Protein 3AWR (pdb70)

Nearest PDB structures (foldseek):
  2v1t-assembly1_A  TM=1.011E+00  e=3.523E-09  Rattus norvegicus
  2v1s-assembly3_C  TM=9.357E-01  e=3.348E-08  Rattus norvegicus
  2v1s-assembly5_E  TM=9.387E-01  e=4.469E-08  Rattus norvegicus
  2v1s-assembly6_F  TM=1.002E+00  e=1.592E-07  Rattus norvegicus
  3ax2-assembly3_E  TM=9.705E-01  e=1.893E-07  Rattus norvegicus

Foldseek 3Di:
DDQPPDPVNVVVLVVLLVVLQVVLVVCVVVVNLLVSLVSVLVNVVSDPDCPVVLVVCCVPPDPVSNVSNVVND/DVPLVVLLVVLQVVLVVCVVVVVLLSSLLSLLVNVVSDPDCPVVLVVCCVPPDVVSNVSSVVND/DVCVVVVVVVVD/DVCVVVVVVVVD

Sequence (161 aa):
GPLGSDLKDAEAVQKFFLEEIQLGEELLAQGDYEKGVDHLTNAIAVCGQPQQLLQVLQQTLPPPVFQMLLTKLAEAVQKFFLEEIQLGEELLAQGDYEKGVDHLTNAIAVCGQPQQLLQVLQQTLPPPVFQMLLTKLGPRLSRLLSSAGGPRLSRLLSSAG

Structure (mmCIF, N/CA/C/O backbone):
data_3AWR
#
_entry.id   3AWR
#
_cell.length_a   33.770
_cell.length_b   27.723
_cell.length_c   70.812
_cell.angle_alpha   90.00
_cell.angle_beta   102.71
_cell.angle_gamma   90.00
#
_symmetry.space_group_name_H-M   'P 1 21 1'
#
loop_
_entity.id
_entity.type
_entity.pdbx_description
1 polymer 'Mitochondrial import receptor subunit TOM20 homolog'
2 polymer 'Aldehyde dehydrogenase, mitochondrial'
3 water water
#
loop_
_atom_site.group_PDB
_atom_site.id
_atom_site.type_symbol
_atom_site.label_atom_id
_atom_site.label_alt_id
_atom_site.label_comp_id
_atom_site.label_asym_id
_atom_site.label_entity_id
_atom_site.label_seq_id
_atom_site.pdbx_PDB_ins_code
_atom_site.Cartn_x
_atom_site.Cartn_y
_atom_site.Cartn_z
_atom_site.occupancy
_atom_site.B_iso_or_equiv
_atom_site.auth_seq_id
_atom_site.auth_comp_id
_atom_site.auth_asym_id
_atom_site.auth_atom_id
_atom_site.pdbx_PDB_model_num
ATOM 1 N N . GLY A 1 1 ? -13.704 13.443 2.775 1.00 33.06 54 GLY A N 1
ATOM 2 C CA . GLY A 1 1 ? -14.179 14.408 3.809 1.00 32.91 54 GLY A CA 1
ATOM 3 C C . GLY A 1 1 ? -13.385 14.312 5.105 1.00 32.72 54 GLY A C 1
ATOM 4 O O . GLY A 1 1 ? -12.399 13.556 5.172 1.00 33.07 54 GLY A O 1
ATOM 5 N N . PRO A 1 2 ? -13.806 15.077 6.147 1.00 32.02 55 PRO A N 1
ATOM 6 C CA . PRO A 1 2 ? -13.137 15.086 7.457 1.00 31.12 55 PRO A CA 1
ATOM 7 C C . PRO A 1 2 ? -13.159 13.715 8.123 1.00 30.09 55 PRO A C 1
ATOM 8 O O . PRO A 1 2 ? -14.014 12.879 7.789 1.00 29.52 55 PRO A O 1
ATOM 12 N N . LEU A 1 3 ? -12.220 13.485 9.043 1.00 28.73 56 LEU A N 1
ATOM 13 C CA . LEU A 1 3 ? -12.107 12.184 9.709 1.00 27.90 56 LEU A CA 1
ATOM 14 C C . LEU A 1 3 ? -13.377 11.872 10.487 1.00 27.21 56 LEU A C 1
ATOM 15 O O . LEU A 1 3 ? -13.885 12.731 11.213 1.00 27.13 56 LEU A O 1
ATOM 20 N N . GLY A 1 4 ? -13.873 10.645 10.334 1.00 26.44 57 GLY A N 1
ATOM 21 C CA . GLY A 1 4 ? -15.099 10.201 11.004 1.00 25.78 57 GLY A CA 1
ATOM 22 C C . GLY A 1 4 ? -16.337 10.138 10.101 1.00 25.50 57 GLY A C 1
ATOM 23 O O . GLY A 1 4 ? -17.323 9.518 10.462 1.00 25.12 57 GLY A O 1
ATOM 24 N N . SER A 1 5 ? -16.272 10.744 8.914 1.00 25.36 58 SER A N 1
ATOM 25 C CA . SER A 1 5 ? -17.434 10.834 8.014 1.00 25.42 58 SER A CA 1
ATOM 26 C C . SER A 1 5 ? -17.544 9.626 7.064 1.00 26.00 58 SER A C 1
ATOM 27 O O . SER A 1 5 ? -18.528 9.492 6.330 1.00 25.73 58 SER A O 1
ATOM 30 N N . ASP A 1 6 ? -16.518 8.772 7.080 1.00 26.12 59 ASP A N 1
ATOM 31 C CA . ASP A 1 6 ? -16.441 7.582 6.236 1.00 26.76 59 ASP A CA 1
ATOM 32 C C . ASP A 1 6 ? -16.618 6.311 7.064 1.00 26.88 59 ASP A C 1
ATOM 33 O O . ASP A 1 6 ? -16.083 6.182 8.167 1.00 26.82 59 ASP A O 1
ATOM 38 N N . LEU A 1 7 ? -17.336 5.352 6.488 1.00 27.38 60 LEU A N 1
ATOM 39 C CA . LEU A 1 7 ? -17.585 4.056 7.114 1.00 27.36 60 LEU A CA 1
ATOM 40 C C . LEU A 1 7 ? -16.268 3.388 7.551 1.00 26.85 60 LEU A C 1
ATOM 41 O O . LEU A 1 7 ? -16.178 2.815 8.636 1.00 26.87 60 LEU A O 1
ATOM 46 N N . LYS A 1 8 ? -15.254 3.497 6.696 1.00 26.67 61 LYS A N 1
ATOM 47 C CA . LYS A 1 8 ? -13.937 2.886 6.900 1.00 26.71 61 LYS A CA 1
ATOM 48 C C . LYS A 1 8 ? -13.152 3.478 8.073 1.00 25.65 61 LYS A C 1
ATOM 49 O O . LYS A 1 8 ? -12.190 2.875 8.549 1.00 25.54 61 LYS A O 1
ATOM 55 N N . ASP A 1 9 ? -13.532 4.678 8.499 1.00 24.71 62 ASP A N 1
ATOM 56 C CA . ASP A 1 9 ? -12.835 5.360 9.585 1.00 23.97 62 ASP A CA 1
ATOM 57 C C . ASP A 1 9 ? -13.006 4.606 10.902 1.00 23.08 62 ASP A C 1
ATOM 58 O O . ASP A 1 9 ? -12.036 4.375 11.617 1.00 22.63 62 ASP A O 1
ATOM 63 N N . ALA A 1 10 ? -14.230 4.189 11.203 1.00 22.66 63 ALA A N 1
ATOM 64 C CA . ALA A 1 10 ? -14.483 3.423 12.431 1.00 22.56 63 ALA A CA 1
ATOM 65 C C . ALA A 1 10 ? -13.755 2.067 12.450 1.00 22.39 63 ALA A C 1
ATOM 66 O O . ALA A 1 10 ? -13.275 1.633 13.484 1.00 22.04 63 ALA A O 1
ATOM 68 N N . GLU A 1 11 ? -13.659 1.405 11.309 1.00 22.27 64 GLU A N 1
ATOM 69 C CA . GLU A 1 11 ? -12.895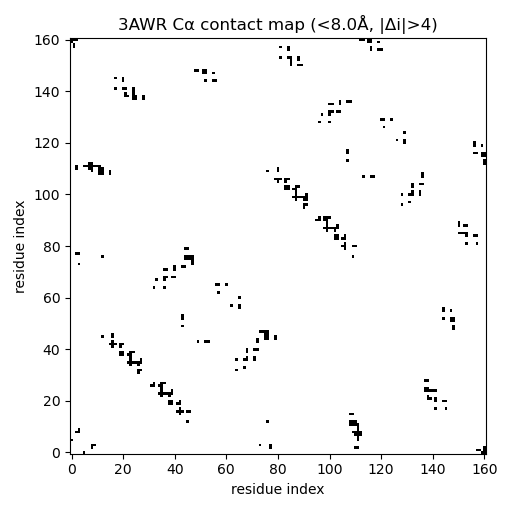 0.159 11.247 1.00 22.66 64 GLU A CA 1
ATOM 70 C C . GLU A 1 11 ? -11.387 0.374 11.515 1.00 21.06 64 GLU A C 1
ATOM 71 O O . GLU A 1 11 ? -10.743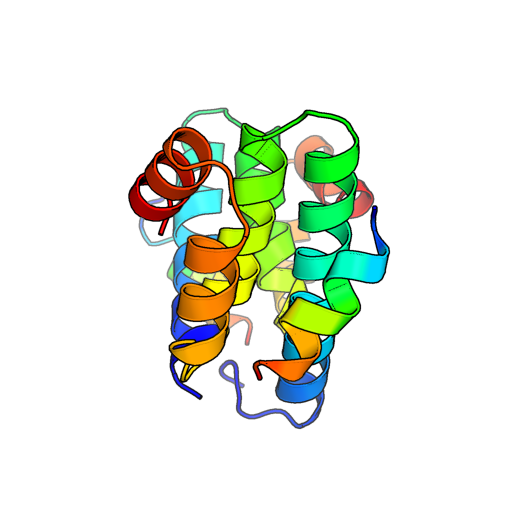 -0.435 12.200 1.00 20.89 64 GLU A O 1
ATOM 77 N N . ALA A 1 12 ? -10.833 1.458 10.971 1.00 19.51 65 ALA A N 1
ATOM 78 C CA . ALA A 1 12 ? -9.382 1.750 11.089 1.00 18.47 65 ALA A CA 1
ATOM 79 C C . ALA A 1 12 ? -8.983 2.001 12.541 1.00 17.13 65 ALA A C 1
ATOM 80 O O . ALA A 1 12 ? -7.948 1.538 13.002 1.00 15.72 65 ALA A O 1
ATOM 82 N N . VAL A 1 13 ? -9.823 2.740 13.254 1.00 16.68 66 VAL A N 1
ATOM 83 C CA . VAL A 1 13 ? -9.556 3.042 14.656 1.00 16.34 66 VAL A CA 1
ATOM 84 C C . VAL A 1 13 ? -9.737 1.828 15.579 1.00 16.50 66 VAL A C 1
ATOM 85 O O . VAL A 1 13 ? -8.970 1.662 16.510 1.00 14.39 66 VAL A O 1
ATOM 89 N N . GLN A 1 14 ? -10.722 0.965 15.300 1.00 17.11 67 GLN A N 1
ATOM 90 C CA . GLN A 1 14 ? -10.845 -0.287 16.070 1.00 18.00 67 GLN A CA 1
ATOM 91 C C . GLN A 1 14 ? -9.620 -1.182 15.845 1.00 16.69 67 GLN A C 1
ATOM 92 O O . GLN A 1 14 ? -9.104 -1.756 16.769 1.00 16.52 67 GLN A O 1
ATOM 98 N N . LYS A 1 15 ? -9.159 -1.286 14.602 1.00 16.35 68 LYS A N 1
ATOM 99 C CA . LYS A 1 15 ? -7.936 -2.036 14.298 1.00 15.99 68 LYS A CA 1
ATOM 100 C C . LYS A 1 15 ? -6.713 -1.389 14.925 1.00 14.83 68 LYS A C 1
ATOM 101 O O . LYS A 1 15 ? -5.822 -2.075 15.385 1.00 15.30 68 LYS A O 1
ATOM 107 N N . PHE A 1 16 ? -6.655 -0.063 14.903 1.00 14.67 69 PHE A N 1
ATOM 108 C CA . PHE A 1 16 ? -5.535 0.669 15.498 1.00 14.63 69 PHE A CA 1
ATOM 109 C C . PHE A 1 16 ? -5.456 0.406 16.997 1.00 14.86 69 PHE A C 1
ATOM 110 O O . PHE A 1 16 ? -4.376 0.149 17.544 1.00 14.60 69 PHE A O 1
ATOM 118 N N . PHE A 1 17 ? -6.609 0.481 17.653 1.00 14.69 70 PHE A N 1
ATOM 119 C CA . PHE A 1 17 ? -6.705 0.242 19.094 1.00 14.91 70 PHE A CA 1
ATOM 120 C C . PHE A 1 17 ? -6.237 -1.183 19.458 1.00 14.94 70 PHE A C 1
ATOM 121 O O . PHE A 1 17 ? -5.452 -1.368 20.385 1.00 14.40 70 PHE A O 1
ATOM 129 N N . LEU A 1 18 ? -6.714 -2.187 18.724 1.00 15.51 71 LEU A N 1
ATOM 130 C CA . LEU A 1 18 ? -6.310 -3.578 18.998 1.00 16.09 71 LEU A CA 1
ATOM 131 C C . LEU A 1 18 ? -4.798 -3.748 18.830 1.00 15.22 71 LEU A C 1
ATOM 132 O O . LEU A 1 18 ? -4.114 -4.267 19.721 1.00 14.61 71 LEU A O 1
ATOM 137 N N . GLU A 1 19 ? -4.274 -3.243 17.716 1.00 15.76 72 GLU A N 1
ATOM 138 C CA . GLU A 1 19 ? -2.837 -3.275 17.414 1.00 16.20 72 GLU A CA 1
ATOM 139 C C . GLU A 1 19 ? -2.005 -2.647 18.524 1.00 15.77 72 GLU A C 1
ATOM 140 O O . GLU A 1 19 ? -0.985 -3.199 18.929 1.00 16.43 72 GLU A O 1
ATOM 146 N N . GLU A 1 20 ? -2.440 -1.483 18.996 1.00 15.65 73 GLU A N 1
ATOM 147 C CA . GLU A 1 20 ? -1.702 -0.716 19.990 1.00 16.09 73 GLU A CA 1
ATOM 148 C C . GLU A 1 20 ? -1.697 -1.424 21.346 1.00 16.56 73 GLU A C 1
ATOM 149 O O . GLU A 1 20 ? -0.664 -1.474 22.032 1.00 15.46 73 GLU A O 1
ATOM 155 N N . ILE A 1 21 ? -2.833 -2.009 21.705 1.00 17.10 74 ILE A N 1
ATOM 156 C CA . ILE A 1 21 ? -2.910 -2.810 22.934 1.00 18.97 74 ILE A CA 1
ATOM 157 C C . ILE A 1 21 ? -2.047 -4.067 22.884 1.00 19.19 74 ILE A C 1
ATOM 158 O O . ILE A 1 21 ? -1.309 -4.340 23.843 1.00 19.28 74 ILE A O 1
ATOM 163 N N . GLN A 1 22 ? -2.125 -4.806 21.764 1.00 19.73 75 GLN A N 1
ATOM 164 C CA . GLN A 1 22 ? -1.318 -6.023 21.537 1.00 19.96 75 GLN A CA 1
ATOM 165 C C . GLN A 1 22 ? 0.177 -5.694 21.539 1.00 20.02 75 GLN A C 1
ATOM 166 O O . GLN A 1 22 ? 0.990 -6.413 22.135 1.00 19.34 75 GLN A O 1
ATOM 172 N N . LEU A 1 23 ? 0.535 -4.586 20.889 1.00 20.26 76 LEU A N 1
ATOM 173 C CA . LEU A 1 23 ? 1.938 -4.171 20.786 1.00 20.84 76 LEU A CA 1
ATOM 174 C C . LEU A 1 23 ? 2.458 -3.718 22.141 1.00 21.02 76 LEU A C 1
ATOM 175 O O . LEU A 1 23 ? 3.564 -4.058 22.542 1.00 20.89 76 LEU A O 1
ATOM 180 N N . GLY A 1 24 ? 1.653 -2.924 22.833 1.00 21.50 77 GLY A N 1
ATOM 181 C CA . GLY A 1 24 ? 2.012 -2.430 24.133 1.00 22.05 77 GLY A CA 1
ATOM 182 C C . GLY A 1 24 ? 2.255 -3.566 25.110 1.00 22.99 77 GLY A C 1
ATOM 183 O O . GLY A 1 24 ? 3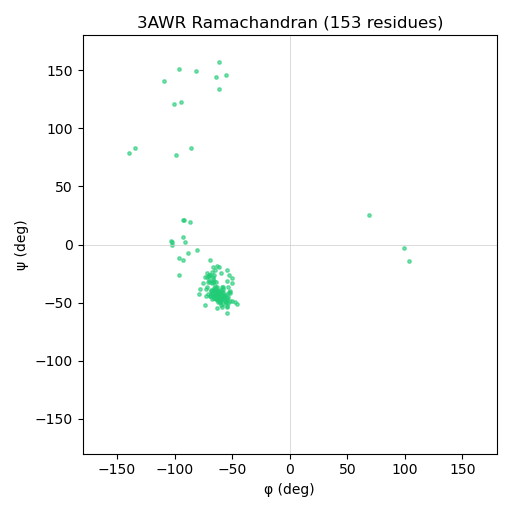.276 -3.567 25.813 1.00 22.79 77 GLY A O 1
ATOM 184 N N . GLU A 1 25 ? 1.328 -4.526 25.150 1.00 23.26 78 GLU A N 1
ATOM 185 C CA . GLU A 1 25 ? 1.411 -5.654 26.100 1.00 24.92 78 GLU A CA 1
ATOM 186 C C . GLU A 1 25 ? 2.523 -6.650 25.764 1.00 25.53 78 GLU A C 1
ATOM 187 O O . GLU A 1 25 ? 3.081 -7.262 26.673 1.00 25.32 78 GLU A O 1
ATOM 193 N N . GLU A 1 26 ? 2.814 -6.822 24.469 1.00 26.21 79 GLU A N 1
ATOM 194 C CA . GLU A 1 26 ? 3.991 -7.578 24.024 1.00 27.89 79 GLU A CA 1
ATOM 195 C C . GLU A 1 26 ? 5.294 -6.913 24.498 1.00 27.82 79 GLU A C 1
ATOM 196 O O . GLU A 1 26 ? 6.152 -7.579 25.081 1.00 27.63 79 GLU A O 1
ATOM 202 N N . LEU A 1 27 ? 5.416 -5.605 24.267 1.00 28.51 80 LEU A N 1
ATOM 203 C CA . LEU A 1 27 ? 6.573 -4.829 24.721 1.00 29.00 80 LEU A CA 1
ATOM 204 C C . LEU A 1 27 ? 6.745 -4.875 26.238 1.00 30.03 80 LEU A C 1
ATOM 205 O O . LEU A 1 27 ? 7.870 -5.053 26.732 1.00 30.05 80 LEU A O 1
ATOM 210 N N . LEU A 1 28 ? 5.642 -4.702 26.969 1.00 30.51 81 LEU A N 1
ATOM 211 C CA . LEU A 1 28 ? 5.658 -4.862 28.422 1.00 31.69 81 LEU A CA 1
ATOM 212 C C . LEU A 1 28 ? 6.131 -6.255 28.812 1.00 32.29 81 LEU A C 1
ATOM 213 O O . LEU A 1 28 ? 6.878 -6.396 29.767 1.00 32.40 81 LEU A O 1
ATOM 218 N N . ALA A 1 29 ? 5.682 -7.268 28.073 1.00 33.38 82 ALA A N 1
ATOM 219 C CA . ALA A 1 29 ? 6.066 -8.657 28.325 1.00 34.90 82 ALA A CA 1
ATOM 220 C C . ALA A 1 29 ? 7.542 -8.935 27.994 1.00 35.73 82 ALA A C 1
ATOM 221 O O . ALA A 1 29 ? 8.074 -9.983 28.363 1.00 36.51 82 ALA A O 1
ATOM 223 N N . GLN A 1 30 ? 8.192 -8.006 27.293 1.00 36.54 83 GLN A N 1
ATOM 224 C CA . GLN A 1 30 ? 9.639 -8.088 27.039 1.00 37.46 83 GLN A CA 1
ATOM 225 C C . GLN A 1 30 ? 10.467 -7.278 28.037 1.00 37.34 83 GLN A C 1
ATOM 226 O O . GLN A 1 30 ? 11.683 -7.426 28.090 1.00 37.72 83 GLN A O 1
ATOM 232 N N . GLY A 1 31 ? 9.811 -6.429 28.825 1.00 37.36 84 GLY A N 1
ATOM 233 C CA . GLY A 1 31 ? 10.512 -5.533 29.747 1.00 36.97 84 GLY A CA 1
ATOM 234 C C . GLY A 1 31 ? 10.688 -4.100 29.258 1.00 36.93 84 GLY A C 1
ATOM 235 O O . GLY A 1 31 ? 11.218 -3.255 29.992 1.00 37.04 84 GLY A O 1
ATOM 236 N N . ASP A 1 32 ? 10.252 -3.810 28.030 1.00 36.25 85 ASP A N 1
ATOM 237 C CA . ASP A 1 32 ? 10.338 -2.444 27.505 1.00 35.79 85 ASP A CA 1
ATOM 238 C C . ASP A 1 32 ? 9.108 -1.644 27.952 1.00 35.78 85 ASP A C 1
ATOM 239 O O . ASP A 1 32 ? 8.128 -1.512 27.210 1.00 35.23 85 ASP A O 1
ATOM 244 N N . TYR A 1 33 ? 9.174 -1.126 29.178 1.00 35.72 86 TYR A N 1
ATOM 245 C CA . TYR A 1 33 ? 8.061 -0.416 29.802 1.00 35.96 86 TYR A CA 1
ATOM 246 C C . TYR A 1 33 ? 7.716 0.874 29.068 1.00 35.34 86 TYR A C 1
ATOM 247 O O . TYR A 1 33 ? 6.551 1.162 28.822 1.00 34.75 86 TYR A O 1
ATOM 256 N N . GLU A 1 34 ? 8.744 1.629 28.707 1.00 34.80 87 GLU A N 1
ATOM 257 C CA . GLU A 1 34 ? 8.568 2.948 28.112 1.00 34.59 87 GLU A CA 1
ATOM 258 C C . GLU A 1 34 ? 7.842 2.939 26.757 1.00 33.21 87 GLU A C 1
ATOM 259 O O . GLU A 1 34 ? 6.910 3.732 26.531 1.00 33.21 87 GLU A O 1
ATOM 265 N N . LYS A 1 35 ? 8.285 2.056 25.867 1.00 31.56 88 LYS A N 1
ATOM 266 C CA . LYS A 1 35 ? 7.685 1.911 24.543 1.00 30.02 88 LYS A CA 1
ATOM 267 C C . LYS A 1 35 ? 6.316 1.238 24.632 1.00 28.55 88 LYS A C 1
ATOM 268 O O . LYS A 1 35 ? 5.390 1.592 23.890 1.00 28.11 88 LYS A O 1
ATOM 274 N N . GLY A 1 36 ? 6.205 0.251 25.524 1.00 26.33 89 GLY A N 1
ATOM 275 C CA . GLY A 1 36 ? 4.934 -0.404 25.821 1.00 24.55 89 GLY A CA 1
ATOM 276 C C . GLY A 1 36 ? 3.871 0.589 26.249 1.00 23.30 89 GLY A C 1
ATOM 277 O O . GLY A 1 36 ? 2.759 0.591 25.719 1.00 22.75 89 GLY A O 1
ATOM 278 N N . VAL A 1 37 ? 4.227 1.456 27.192 1.00 22.32 90 VAL A N 1
ATOM 279 C CA . VAL A 1 37 ? 3.304 2.501 27.663 1.00 21.98 90 VAL A CA 1
ATOM 280 C C . VAL A 1 37 ? 2.967 3.554 26.579 1.00 21.27 90 VAL A C 1
ATOM 281 O O . VAL A 1 37 ? 1.814 3.981 26.461 1.00 20.66 90 VAL A O 1
ATOM 285 N N . ASP A 1 38 ? 3.954 3.938 25.773 1.00 20.72 91 ASP A N 1
ATOM 286 C CA . ASP A 1 38 ? 3.690 4.719 24.569 1.00 20.78 91 ASP A CA 1
ATOM 287 C C . ASP A 1 38 ? 2.511 4.144 23.780 1.00 19.48 91 ASP A C 1
ATOM 288 O O . ASP A 1 38 ? 1.592 4.883 23.439 1.00 18.91 91 ASP A O 1
ATOM 293 N N . HIS A 1 39 ? 2.538 2.837 23.504 1.00 17.82 92 HIS A N 1
ATOM 294 C CA . HIS A 1 39 ? 1.474 2.199 22.726 1.00 17.02 92 HIS A CA 1
ATOM 295 C C . HIS A 1 39 ? 0.135 2.106 23.456 1.00 16.19 92 HIS A C 1
ATOM 296 O O . HIS A 1 39 ? -0.912 2.381 22.875 1.00 15.95 92 HIS A O 1
ATOM 303 N N . LEU A 1 40 ? 0.177 1.707 24.723 1.00 15.27 93 LEU A N 1
ATOM 304 C CA . LEU A 1 40 ? -0.991 1.754 25.599 1.00 14.81 93 LEU A CA 1
ATOM 305 C C . LEU A 1 40 ? -1.614 3.166 25.662 1.00 13.78 93 LEU A C 1
ATOM 306 O O . LEU A 1 40 ? -2.840 3.326 25.590 1.00 13.65 93 LEU A O 1
ATOM 311 N N . THR A 1 41 ? -0.798 4.201 25.760 1.00 12.75 94 THR A N 1
ATOM 312 C CA . THR A 1 41 ? -1.399 5.539 25.791 1.00 13.73 94 THR A CA 1
ATOM 313 C C . THR A 1 41 ? -2.002 5.984 24.457 1.00 13.92 94 THR A C 1
ATOM 314 O O . THR A 1 41 ? -2.977 6.749 24.467 1.00 13.97 94 THR A O 1
ATOM 318 N N . ASN A 1 42 ? -1.497 5.439 23.337 1.00 14.16 95 ASN A N 1
ATOM 319 C CA . ASN A 1 42 ? -2.141 5.651 22.014 1.00 13.65 95 ASN A CA 1
ATOM 320 C C . ASN A 1 42 ? -3.518 5.012 21.959 1.00 13.24 95 ASN A C 1
ATOM 321 O O . ASN A 1 42 ? -4.464 5.619 21.432 1.00 13.50 95 ASN A O 1
ATOM 326 N N . ALA A 1 43 ? -3.612 3.777 22.470 1.00 12.76 96 ALA A N 1
ATOM 327 C CA . ALA A 1 43 ? -4.875 3.039 22.571 1.00 12.54 96 ALA A CA 1
ATOM 328 C C . ALA A 1 43 ? -5.906 3.809 23.409 1.00 13.05 96 ALA A C 1
ATOM 329 O O . ALA A 1 43 ? -7.036 4.053 22.972 1.00 12.85 96 ALA A O 1
ATOM 331 N N . ILE A 1 44 ? -5.521 4.181 24.625 1.00 12.47 97 ILE A N 1
ATOM 332 C CA . ILE A 1 44 ? -6.387 5.024 25.471 1.00 12.97 97 ILE A CA 1
ATOM 333 C C . ILE A 1 44 ? -6.856 6.290 24.731 1.00 13.04 97 ILE A C 1
ATOM 334 O O . ILE A 1 44 ? -8.039 6.659 24.794 1.00 12.58 97 ILE A O 1
ATOM 339 N N . ALA A 1 45 ? -5.935 6.909 23.994 1.00 12.59 98 ALA A N 1
ATOM 340 C CA . ALA A 1 45 ? -6.172 8.207 23.364 1.00 13.72 98 ALA A CA 1
ATOM 341 C C . ALA A 1 45 ? -7.259 8.194 22.291 1.00 14.76 98 ALA A C 1
ATOM 342 O O . ALA A 1 45 ? -7.821 9.248 21.992 1.00 14.55 98 ALA A O 1
ATOM 344 N N . VAL A 1 46 ? -7.557 7.025 21.721 1.00 15.74 99 VAL A N 1
ATOM 345 C CA . VAL A 1 46 ? -8.581 6.941 20.673 1.00 17.68 99 VAL A CA 1
ATOM 346 C C . VAL A 1 46 ? -9.880 6.396 21.236 1.00 19.73 99 VAL A C 1
ATOM 347 O O . VAL A 1 46 ? -10.863 6.254 20.512 1.00 20.42 99 VAL A O 1
ATOM 351 N N . CYS A 1 47 ? -9.869 6.097 22.530 1.00 21.98 100 CYS A N 1
ATOM 352 C CA . CYS A 1 47 ? -10.993 5.456 23.201 1.00 24.89 100 CYS A CA 1
ATOM 353 C C . CYS A 1 47 ? -11.815 6.585 23.796 1.00 24.69 100 CYS A C 1
ATOM 354 O O . CYS A 1 47 ? -11.294 7.418 24.538 1.00 25.36 100 CYS A O 1
ATOM 357 N N . GLY A 1 48 ? -13.086 6.652 23.420 1.00 25.25 101 GLY A N 1
ATOM 358 C CA . GLY A 1 48 ? -13.968 7.729 23.888 1.00 25.65 101 GLY A CA 1
ATOM 359 C C . GLY A 1 48 ? -14.348 7.656 25.361 1.00 26.10 101 GLY A C 1
ATOM 360 O O . GLY A 1 48 ? -14.577 8.693 25.998 1.00 26.55 101 GLY A O 1
ATOM 361 N N . GLN A 1 49 ? -14.424 6.438 25.904 1.00 25.87 102 GLN A N 1
ATOM 362 C CA . GLN A 1 49 ? -14.718 6.226 27.331 1.00 25.51 102 GLN A CA 1
ATOM 363 C C . GLN A 1 49 ? -13.751 5.171 27.909 1.00 24.27 102 GLN A C 1
ATOM 364 O O . GLN A 1 49 ? -14.086 3.973 27.980 1.00 24.84 102 GLN A O 1
ATOM 370 N N . PRO A 1 50 ? -12.537 5.608 28.298 1.00 22.52 103 PRO A N 1
ATOM 371 C CA . PRO A 1 50 ? -11.476 4.695 28.713 1.00 22.06 103 PRO A CA 1
ATOM 372 C C . PRO A 1 50 ? -11.436 4.439 30.216 1.00 21.08 103 PRO A C 1
ATOM 373 O O . PRO A 1 50 ? -10.395 4.054 30.729 1.00 21.01 103 PRO A O 1
ATOM 377 N N . GLN A 1 51 ? -12.545 4.675 30.907 1.00 20.67 104 GLN A N 1
ATOM 378 C CA . GLN A 1 51 ? -12.634 4.497 32.372 1.00 20.73 104 GLN A CA 1
ATOM 379 C C . GLN A 1 51 ? -12.216 3.096 32.836 1.00 19.95 104 GLN A C 1
ATOM 380 O O . GLN A 1 51 ? -11.304 2.948 33.640 1.00 18.56 104 GLN A O 1
ATOM 386 N N . GLN A 1 52 ? -12.900 2.074 32.337 1.00 19.64 105 GLN A N 1
ATOM 387 C CA . GLN A 1 52 ? -12.554 0.683 32.683 1.00 19.58 105 GLN A CA 1
ATOM 388 C C . GLN A 1 52 ? -11.169 0.266 32.188 1.00 18.89 105 GLN A C 1
ATOM 389 O O . GLN A 1 52 ? -10.421 -0.395 32.914 1.00 18.71 105 GLN A O 1
ATOM 395 N N . LEU A 1 53 ? -10.814 0.663 30.970 1.00 17.56 106 LEU A N 1
ATOM 396 C CA . LEU A 1 53 ? -9.451 0.429 30.503 1.00 16.92 106 LEU A CA 1
ATOM 397 C C . LEU A 1 53 ? -8.384 0.978 31.465 1.00 16.21 106 LEU A C 1
ATOM 398 O O . LEU A 1 53 ? -7.434 0.281 31.802 1.00 14.28 106 LEU A O 1
ATOM 403 N N . LEU A 1 54 ? -8.521 2.243 31.864 1.00 15.95 107 LEU A N 1
ATOM 404 C CA . LEU A 1 54 ? -7.574 2.844 32.814 1.00 16.35 107 LEU A CA 1
ATOM 405 C C . LEU A 1 54 ? -7.581 2.101 34.138 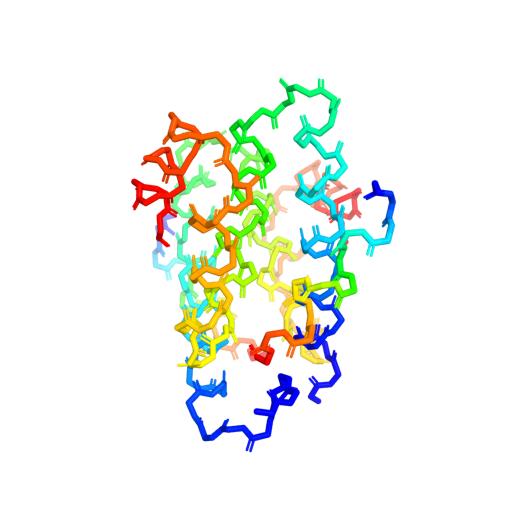1.00 16.92 107 LEU A C 1
ATOM 406 O O . LEU A 1 54 ? -6.522 1.859 34.714 1.00 16.02 107 LEU A O 1
ATOM 411 N N . GLN A 1 55 ? -8.779 1.736 34.598 1.00 17.92 108 GLN A N 1
ATOM 412 C CA . GLN A 1 55 ? -8.938 1.015 35.876 1.00 19.52 108 GLN A CA 1
ATOM 413 C C . GLN A 1 55 ? -8.219 -0.322 35.861 1.00 19.62 108 GLN A C 1
ATOM 414 O O . GLN A 1 55 ? -7.517 -0.647 36.812 1.00 19.09 108 GLN A O 1
ATOM 420 N N . VAL A 1 56 ? -8.376 -1.082 34.769 1.00 20.38 109 VAL A N 1
ATOM 421 C CA . VAL A 1 56 ? -7.705 -2.389 34.641 1.00 21.13 109 VAL A CA 1
ATOM 422 C C . VAL A 1 56 ? -6.191 -2.220 34.634 1.00 21.34 109 VAL A C 1
ATOM 423 O O . VAL A 1 56 ? -5.469 -2.972 35.290 1.00 21.00 109 VAL A O 1
ATOM 427 N N . LEU A 1 57 ? -5.733 -1.219 33.887 1.00 21.77 110 LEU A N 1
ATOM 428 C CA . LEU A 1 57 ? -4.323 -0.881 33.764 1.00 22.43 110 LEU A CA 1
ATOM 429 C C . LEU A 1 57 ? -3.713 -0.552 35.115 1.00 22.87 110 LEU A C 1
ATOM 430 O O . LEU A 1 57 ? -2.636 -1.028 35.450 1.00 23.20 110 LEU A O 1
ATOM 435 N N . GLN A 1 58 ? -4.406 0.262 35.895 1.00 24.33 111 GLN A N 1
ATOM 436 C CA . GLN A 1 58 ? -3.877 0.717 37.188 1.00 26.39 111 GLN A CA 1
ATOM 437 C C . GLN A 1 58 ? -3.919 -0.409 38.212 1.00 27.19 111 GLN A C 1
ATOM 438 O O . GLN A 1 58 ? -3.108 -0.461 39.143 1.00 26.75 111 GLN A O 1
ATOM 444 N N . GLN A 1 59 ? -4.884 -1.302 38.003 1.00 28.24 112 GLN A N 1
ATOM 445 C CA . GLN A 1 59 ? -5.016 -2.547 38.724 1.00 29.68 112 GLN A CA 1
ATOM 446 C C . GLN A 1 59 ? -3.817 -3.441 38.424 1.00 29.68 112 GLN A C 1
ATOM 447 O O . GLN A 1 59 ? -3.199 -3.973 39.351 1.00 30.53 112 GLN A O 1
ATOM 453 N N . THR A 1 60 ? -3.467 -3.571 37.141 1.00 29.54 113 THR A N 1
ATOM 454 C CA . THR A 1 60 ? -2.506 -4.585 36.691 1.00 29.29 113 THR A CA 1
ATOM 455 C C . THR A 1 60 ? -1.037 -4.164 36.512 1.00 29.16 113 THR A C 1
ATOM 456 O O . THR A 1 60 ? -0.148 -5.020 36.587 1.00 30.04 113 THR A O 1
ATOM 460 N N . LEU A 1 61 ? -0.771 -2.888 36.248 1.00 27.76 114 LEU A N 1
ATOM 461 C CA . LEU A 1 61 ? 0.604 -2.453 35.979 1.00 26.87 114 LEU A CA 1
ATOM 462 C C . LEU A 1 61 ? 1.394 -2.243 37.269 1.00 26.71 114 LEU A C 1
ATOM 463 O O . LEU A 1 61 ? 0.818 -1.857 38.277 1.00 26.96 114 LEU A O 1
ATOM 468 N N . PRO A 1 62 ? 2.720 -2.469 37.234 1.00 26.67 115 PRO A N 1
ATOM 469 C CA . PRO A 1 62 ? 3.533 -2.052 38.374 1.00 26.69 115 PRO A CA 1
ATOM 470 C C . PRO A 1 62 ? 3.320 -0.550 38.639 1.00 26.80 115 PRO A C 1
ATOM 471 O O . PRO A 1 62 ? 3.103 0.218 37.694 1.00 26.72 115 PRO A O 1
ATOM 475 N N . PRO A 1 63 ? 3.351 -0.123 39.911 1.00 26.41 116 PRO A N 1
ATOM 476 C CA . PRO A 1 63 ? 2.962 1.278 40.088 1.00 26.19 116 PRO A CA 1
ATOM 477 C C . PRO A 1 63 ? 3.915 2.337 39.485 1.00 25.63 116 PRO A C 1
ATOM 478 O O . PRO A 1 63 ? 3.439 3.409 39.127 1.00 26.18 116 PRO A O 1
ATOM 482 N N . PRO A 1 64 ? 5.233 2.051 39.352 1.00 24.99 117 PRO A N 1
ATOM 483 C CA . PRO A 1 64 ? 6.056 3.065 38.687 1.00 23.90 117 PRO A CA 1
ATOM 484 C C . PRO A 1 64 ? 5.763 3.133 37.193 1.00 22.80 117 PRO A C 1
ATOM 485 O O . PRO A 1 64 ? 6.000 4.160 36.555 1.00 21.79 117 PRO A O 1
ATOM 489 N N . VAL A 1 65 ? 5.258 2.032 36.652 1.00 21.65 118 VAL A N 1
ATOM 490 C CA . VAL A 1 65 ? 4.910 1.976 35.246 1.00 21.03 118 VAL A CA 1
ATOM 491 C C . VAL A 1 65 ? 3.575 2.678 35.052 1.00 20.93 118 VAL A C 1
ATOM 492 O O . VAL A 1 65 ? 3.395 3.438 34.102 1.00 21.24 118 VAL A O 1
ATOM 496 N N . PHE A 1 66 ? 2.631 2.444 35.951 1.00 20.79 119 PHE A N 1
ATOM 497 C CA . PHE A 1 66 ? 1.417 3.204 35.855 1.00 20.30 119 PHE A CA 1
ATOM 498 C C . PHE A 1 66 ? 1.695 4.704 35.943 1.00 20.60 119 PHE A C 1
ATOM 499 O O . PHE A 1 66 ? 1.072 5.489 35.219 1.00 18.92 119 PHE A O 1
ATOM 507 N N . GLN A 1 67 ? 2.670 5.093 36.782 1.00 21.33 120 GLN A N 1
ATOM 508 C CA . GLN A 1 67 ? 3.081 6.508 36.891 1.00 22.00 120 GLN A CA 1
ATOM 509 C C . GLN A 1 67 ? 3.588 7.051 35.573 1.00 22.36 120 GLN A C 1
ATOM 510 O O . GLN A 1 67 ? 3.160 8.129 35.128 1.00 22.74 120 GLN A O 1
ATOM 516 N N . MET A 1 68 ? 4.500 6.305 34.962 1.00 22.74 121 MET A N 1
ATOM 517 C CA . MET A 1 68 ? 4.933 6.561 33.588 1.00 23.52 121 MET A CA 1
ATOM 518 C C . MET A 1 68 ? 3.733 6.768 32.680 1.00 22.70 121 MET A C 1
ATOM 519 O O . MET A 1 68 ? 3.688 7.741 31.927 1.00 22.67 121 MET A O 1
ATOM 524 N N . LEU A 1 69 ? 2.765 5.852 32.750 1.00 21.84 122 LEU A N 1
ATOM 525 C CA . LEU A 1 69 ? 1.585 5.918 31.887 1.00 20.93 122 LEU A CA 1
ATOM 526 C C . LEU A 1 69 ? 0.886 7.262 32.009 1.00 21.25 122 LEU A C 1
ATOM 527 O O . LEU A 1 69 ? 0.647 7.919 30.986 1.00 20.68 122 LEU A O 1
ATOM 532 N N . LEU A 1 70 ? 0.574 7.661 33.248 1.00 20.41 123 LEU A N 1
ATOM 533 C CA . LEU A 1 70 ? -0.031 8.959 33.512 1.00 21.30 123 LEU A CA 1
ATOM 534 C C . LEU A 1 70 ? 0.778 10.115 32.915 1.00 22.21 123 LEU A C 1
ATOM 535 O O . LEU A 1 70 ? 0.200 10.997 32.284 1.00 22.21 123 LEU A O 1
ATOM 540 N N . THR A 1 71 ? 2.105 10.098 33.082 1.00 23.14 124 THR A N 1
ATOM 541 C CA . THR A 1 71 ? 2.959 11.120 32.467 1.00 24.49 124 THR A CA 1
ATOM 542 C C . THR A 1 71 ? 2.737 11.225 30.961 1.00 25.12 124 THR A C 1
ATOM 543 O O . THR A 1 71 ? 2.845 12.306 30.391 1.00 25.16 124 THR A O 1
ATOM 547 N N . LYS A 1 72 ? 2.385 10.110 30.331 1.00 25.76 125 LYS A N 1
ATOM 548 C CA . LYS A 1 72 ? 2.268 10.067 28.879 1.00 26.85 125 LYS A CA 1
ATOM 549 C C . LYS A 1 72 ? 0.821 10.096 28.429 1.00 27.26 125 LYS A C 1
ATOM 550 O O . LYS A 1 72 ? 0.531 10.042 27.236 1.00 27.69 125 LYS A O 1
ATOM 556 N N . LEU A 1 73 ? -0.084 10.209 29.393 1.00 27.72 126 LEU A N 1
ATOM 557 C CA . LEU A 1 73 ? -1.521 10.136 29.141 1.00 28.39 126 LEU A CA 1
ATOM 558 C C . LEU A 1 73 ? -1.984 11.101 28.057 1.00 28.81 126 LEU A C 1
ATOM 559 O O . LEU A 1 73 ? -2.722 10.707 27.155 1.00 29.21 126 LEU A O 1
ATOM 565 N N . ALA B 1 10 ? -17.205 10.031 19.553 1.00 35.68 63 ALA B N 1
ATOM 566 C CA . ALA B 1 10 ? -16.387 9.983 18.289 1.00 35.23 63 ALA B CA 1
ATOM 567 C C . ALA B 1 10 ? -15.217 10.966 18.302 1.00 34.67 63 ALA B C 1
ATOM 568 O O . ALA B 1 10 ? -14.235 10.789 17.568 1.00 34.91 63 ALA B O 1
ATOM 570 N N . GLU B 1 11 ? -15.331 11.996 19.135 1.00 33.26 64 GLU B N 1
ATOM 571 C CA . GLU B 1 11 ? -14.336 13.054 19.223 1.00 31.92 64 GLU B CA 1
ATOM 572 C C . GLU B 1 11 ? -12.896 12.560 19.470 1.00 29.69 64 GLU B C 1
ATOM 573 O O . GLU B 1 11 ? -11.962 13.164 18.965 1.00 29.64 64 GLU B O 1
ATOM 579 N N . ALA B 1 12 ? -12.716 11.502 20.262 1.00 27.04 65 ALA B N 1
ATOM 580 C CA . ALA B 1 12 ? -11.365 11.096 20.709 1.00 24.97 65 ALA B CA 1
ATOM 581 C C . ALA B 1 12 ? -10.388 10.809 19.566 1.0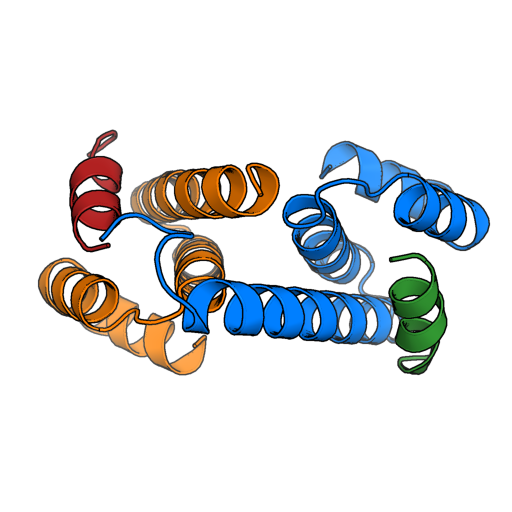0 23.27 65 ALA B C 1
ATOM 582 O O . ALA B 1 12 ? -9.227 11.239 19.613 1.00 22.34 65 ALA B O 1
ATOM 584 N N . VAL B 1 13 ? -10.858 10.091 18.549 1.00 21.88 66 VAL B N 1
ATOM 585 C CA . VAL B 1 13 ? -9.986 9.755 17.423 1.00 20.87 66 VAL B CA 1
ATOM 586 C C . VAL B 1 13 ? -9.749 10.952 16.479 1.00 20.25 66 VAL B C 1
ATOM 587 O O . VAL B 1 13 ? -8.660 11.084 15.927 1.00 20.28 66 VAL B O 1
ATOM 591 N N . GLN B 1 14 ? -10.740 11.835 16.307 1.00 19.48 67 GLN B N 1
ATOM 592 C CA . GLN B 1 14 ? -10.519 13.094 15.558 1.00 18.07 67 GLN B CA 1
ATOM 593 C C . GLN B 1 14 ? -9.464 13.994 16.253 1.00 17.75 67 GLN B C 1
ATOM 594 O O . GLN B 1 14 ? -8.617 14.616 15.583 1.00 16.28 67 GLN B O 1
ATOM 600 N N . LYS B 1 15 ? -9.517 14.055 17.588 1.00 15.91 68 LYS B N 1
ATOM 601 C CA . LYS B 1 15 ? -8.522 14.799 18.364 1.00 15.69 68 LYS B CA 1
ATOM 602 C C . LYS B 1 15 ? -7.168 14.106 18.257 1.00 14.11 68 LYS B C 1
ATOM 603 O O . LYS B 1 15 ? -6.137 14.762 18.097 1.00 14.11 68 LYS B O 1
ATOM 609 N N . PHE B 1 16 ? -7.173 12.775 18.339 1.00 13.22 69 PHE B N 1
ATOM 610 C CA . PHE B 1 16 ? -5.954 11.999 18.158 1.00 12.56 69 PHE B CA 1
ATOM 611 C C . PHE B 1 16 ? -5.320 12.282 16.795 1.00 12.06 69 PHE B C 1
ATOM 612 O O . PHE B 1 16 ? -4.125 12.527 16.710 1.00 11.64 69 PHE B O 1
ATOM 620 N N . PHE B 1 17 ? -6.118 12.247 15.733 1.00 11.99 70 PHE B N 1
ATOM 621 C CA . PHE B 1 17 ? -5.589 12.423 14.389 1.00 12.80 70 PHE B CA 1
ATOM 622 C C . PHE B 1 17 ? -4.886 13.791 14.246 1.00 13.73 70 PHE B C 1
ATOM 623 O O . PHE B 1 17 ? -3.743 13.858 13.820 1.00 14.33 70 PHE B O 1
ATOM 631 N N . LEU B 1 18 ? -5.560 14.877 14.620 1.00 14.18 71 LEU B N 1
ATOM 632 C CA . LEU B 1 18 ? -4.929 16.216 14.578 1.00 15.10 71 LEU B CA 1
ATOM 633 C C . LEU B 1 18 ? -3.645 16.312 15.432 1.00 14.21 71 LEU B C 1
ATOM 634 O O . LEU B 1 18 ? -2.627 16.845 14.974 1.00 14.20 71 LEU B O 1
ATOM 639 N N . GLU B 1 19 ? -3.702 15.770 16.653 1.00 13.99 72 GLU B N 1
ATOM 640 C CA . GLU B 1 19 ? -2.593 15.780 17.622 1.00 13.33 72 GLU B CA 1
ATOM 641 C C . GLU B 1 19 ? -1.354 15.138 17.036 1.00 13.12 72 GLU B C 1
ATOM 642 O O . GLU B 1 19 ? -0.235 15.655 17.166 1.00 13.06 72 GLU B O 1
ATOM 648 N N . GLU B 1 20 ? -1.565 13.992 16.399 1.00 13.89 73 GLU B N 1
ATOM 649 C CA . GLU B 1 20 ? -0.479 13.202 15.844 1.00 14.78 73 GLU B CA 1
ATOM 650 C C . GLU B 1 20 ? 0.170 13.900 14.658 1.00 14.94 73 GLU B C 1
ATOM 651 O O . GLU B 1 20 ? 1.399 13.895 14.519 1.00 14.80 73 GLU B O 1
ATOM 657 N N . ILE B 1 21 ? -0.667 14.479 13.804 1.00 15.80 74 ILE B N 1
ATOM 658 C CA . ILE B 1 21 ? -0.197 15.241 12.645 1.00 17.30 74 ILE B CA 1
ATOM 659 C C . ILE B 1 21 ? 0.653 16.435 13.108 1.00 17.94 74 ILE B C 1
ATOM 660 O O . ILE B 1 21 ? 1.797 16.621 12.646 1.00 17.70 74 ILE B O 1
ATOM 665 N N . GLN B 1 22 ? 0.123 17.206 14.064 1.00 18.65 75 GLN B N 1
ATOM 666 C CA . GLN B 1 22 ? 0.840 18.386 14.558 1.00 19.62 75 GLN B CA 1
ATOM 667 C C . GLN B 1 22 ? 2.165 18.002 15.212 1.00 19.76 75 GLN B C 1
ATOM 668 O O . GLN B 1 22 ? 3.171 18.648 14.961 1.00 19.73 75 GLN B O 1
ATOM 674 N N . LEU B 1 23 ? 2.157 16.928 16.001 1.00 20.12 76 LEU B N 1
ATOM 675 C CA . LEU B 1 23 ? 3.327 16.499 16.755 1.00 21.37 76 LEU B CA 1
ATOM 676 C C . LEU B 1 23 ? 4.385 15.900 15.847 1.00 21.37 76 LEU B C 1
ATOM 677 O O . LEU B 1 23 ? 5.569 16.169 16.011 1.00 21.22 76 LEU B O 1
ATOM 682 N N . GLY B 1 24 ? 3.961 15.048 14.924 1.00 21.79 77 GLY B N 1
ATOM 683 C CA . GLY B 1 24 ? 4.859 14.482 13.924 1.00 22.37 77 GLY B CA 1
ATOM 684 C C . GLY B 1 24 ? 5.598 15.565 13.165 1.00 22.97 77 GLY B C 1
ATOM 685 O O . GL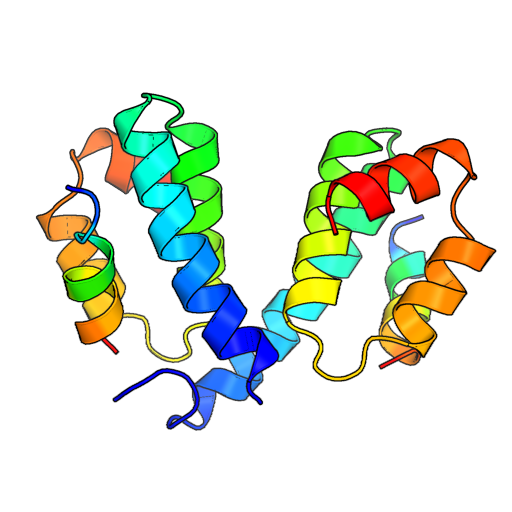Y B 1 24 ? 6.829 15.508 13.030 1.00 22.80 77 GLY B O 1
ATOM 686 N N . GLU B 1 25 ? 4.864 16.574 12.701 1.00 23.82 78 GLU B N 1
ATOM 687 C CA . GLU B 1 25 ? 5.487 17.720 12.004 1.00 25.15 78 GLU B CA 1
ATOM 688 C C . GLU B 1 25 ? 6.413 18.527 12.912 1.00 25.48 78 GLU B C 1
ATOM 689 O O . GLU B 1 25 ? 7.399 19.083 12.431 1.00 25.40 78 GLU B O 1
ATOM 695 N N . GLU B 1 26 ? 6.095 18.592 14.212 1.00 25.56 79 GLU B N 1
ATOM 696 C CA . GLU B 1 26 ? 6.947 19.279 15.174 1.00 26.02 79 GLU B CA 1
ATOM 697 C C . GLU B 1 26 ? 8.240 18.511 15.416 1.00 25.80 79 GLU B C 1
ATOM 698 O O . GLU B 1 26 ? 9.314 19.104 15.452 1.00 25.55 79 GLU B O 1
ATOM 704 N N . LEU B 1 27 ? 8.135 17.193 15.550 1.00 25.61 80 LEU B N 1
ATOM 705 C CA . LEU B 1 27 ? 9.315 16.343 15.682 1.00 26.63 80 LEU B CA 1
ATOM 706 C C . LEU B 1 27 ? 10.194 16.304 14.431 1.00 26.86 80 LEU B C 1
ATOM 707 O O . LEU B 1 27 ? 11.424 16.338 14.535 1.00 27.32 80 LEU B O 1
ATOM 712 N N . LEU B 1 28 ? 9.580 16.235 13.257 1.00 26.85 81 LEU B N 1
ATOM 713 C CA . LEU B 1 28 ? 10.354 16.309 12.022 1.00 27.24 81 LEU B CA 1
ATOM 714 C C . LEU B 1 28 ? 11.192 17.585 11.973 1.00 27.84 81 LEU B C 1
ATOM 715 O O . LEU B 1 28 ? 12.385 17.525 11.667 1.00 27.82 81 LEU B O 1
ATOM 720 N N . ALA B 1 29 ? 10.572 18.723 12.285 1.00 28.54 82 ALA B N 1
ATOM 721 C CA . ALA B 1 29 ? 11.267 20.025 12.280 1.00 29.37 82 ALA B CA 1
ATOM 722 C C . ALA B 1 29 ? 12.449 20.068 13.255 1.00 30.10 82 ALA B C 1
ATOM 723 O O . ALA B 1 29 ? 13.377 20.861 13.079 1.00 31.24 82 ALA B O 1
ATOM 725 N N . GLN B 1 30 ? 12.408 19.222 14.277 1.00 30.48 83 GLN B N 1
ATOM 726 C CA . GLN B 1 30 ? 13.484 19.130 15.260 1.00 31.03 83 GLN B CA 1
ATOM 727 C C . GLN B 1 30 ? 14.503 18.081 14.841 1.00 31.15 83 GLN B C 1
ATOM 728 O O . GLN B 1 30 ? 15.467 17.821 15.569 1.00 31.45 83 GLN B O 1
ATOM 734 N N . GLY B 1 31 ? 14.284 17.468 13.678 1.00 31.07 84 GLY B N 1
ATOM 735 C CA . GLY B 1 31 ? 15.138 16.374 13.218 1.00 31.20 84 GLY B CA 1
ATOM 736 C C . GLY B 1 31 ? 15.036 15.078 14.009 1.00 31.21 84 GLY B C 1
ATOM 737 O O . GLY B 1 31 ? 15.985 14.286 14.038 1.00 31.34 84 GLY B O 1
ATOM 738 N N . ASP B 1 32 ? 13.893 14.847 14.652 1.00 31.50 85 ASP B N 1
ATOM 739 C CA . ASP B 1 32 ? 13.625 13.553 15.278 1.00 31.70 85 ASP B CA 1
ATOM 740 C C . ASP B 1 32 ? 12.744 12.756 14.326 1.00 31.43 85 ASP B C 1
ATOM 741 O O . ASP B 1 32 ? 11.526 12.640 14.520 1.00 31.56 85 ASP B O 1
ATOM 746 N N . TYR B 1 33 ? 13.381 12.228 13.285 1.00 30.75 86 TYR B N 1
ATOM 747 C CA . TYR B 1 33 ? 12.691 11.693 12.123 1.00 30.17 86 TYR B CA 1
ATOM 748 C C . TYR B 1 33 ? 11.904 10.455 12.465 1.00 29.76 86 TYR B C 1
ATOM 749 O O . TYR B 1 33 ? 10.744 10.336 12.086 1.00 29.35 86 TYR B O 1
ATOM 758 N N . GLU B 1 34 ? 12.549 9.551 13.193 1.00 29.49 87 GLU B N 1
ATOM 759 C CA . GLU B 1 34 ? 11.956 8.281 13.598 1.00 29.68 87 GLU B CA 1
ATOM 760 C C . GLU B 1 34 ? 10.650 8.493 14.385 1.00 28.94 87 GLU B C 1
ATOM 761 O O . GLU B 1 34 ? 9.634 7.822 14.108 1.00 28.49 87 GLU B O 1
ATOM 767 N N . LYS B 1 35 ? 10.665 9.452 15.318 1.00 27.71 88 LYS B N 1
ATOM 768 C CA . LYS B 1 35 ? 9.480 9.727 16.137 1.00 27.04 88 LYS B CA 1
ATOM 769 C C . LYS B 1 35 ? 8.434 10.539 15.392 1.00 25.35 88 LYS B C 1
ATOM 770 O O . LYS B 1 35 ? 7.241 10.283 15.538 1.00 25.04 88 LYS B O 1
ATOM 776 N N . GLY B 1 36 ? 8.883 11.505 14.591 1.00 24.18 89 GLY B N 1
ATOM 777 C CA . GLY B 1 36 ? 7.974 12.291 13.744 1.00 22.61 89 GLY B CA 1
ATOM 778 C C . GLY B 1 36 ? 7.198 11.376 12.812 1.00 21.46 89 GLY B C 1
ATOM 779 O O . GLY B 1 36 ? 5.963 11.431 12.753 1.00 20.90 89 GLY B O 1
ATOM 780 N N . VAL B 1 37 ? 7.926 10.516 12.102 1.00 20.26 90 VAL B N 1
ATOM 781 C CA . VAL B 1 37 ? 7.292 9.506 11.251 1.00 19.83 90 VAL B CA 1
ATOM 782 C C . VAL B 1 37 ? 6.335 8.580 12.018 1.00 18.86 90 VAL B C 1
ATOM 783 O O . VAL B 1 37 ? 5.213 8.321 11.560 1.00 17.68 90 VAL B O 1
ATOM 787 N N . ASP B 1 38 ? 6.765 8.105 13.186 1.00 18.33 91 ASP B N 1
ATOM 788 C CA . ASP B 1 38 ? 5.898 7.293 14.041 1.00 18.44 91 ASP B CA 1
ATOM 789 C C . ASP B 1 38 ? 4.537 7.951 14.251 1.00 17.25 91 ASP B C 1
ATOM 790 O O . ASP B 1 38 ? 3.502 7.311 14.049 1.00 16.92 91 ASP B O 1
ATOM 795 N N . HIS B 1 39 ? 4.547 9.240 14.598 1.00 16.41 92 HIS B N 1
ATOM 796 C CA . HIS B 1 39 ? 3.320 9.988 14.813 1.00 16.32 92 HIS B CA 1
ATOM 797 C C . HIS B 1 39 ? 2.485 10.189 13.558 1.00 15.82 92 HIS B C 1
ATOM 798 O O . HIS B 1 39 ? 1.260 10.122 13.611 1.00 14.56 92 HIS B O 1
ATOM 805 N N . LEU B 1 40 ? 3.150 10.438 12.433 1.00 15.57 93 LEU B N 1
ATOM 806 C CA . LEU B 1 40 ? 2.458 10.536 11.136 1.00 15.62 93 LEU B CA 1
ATOM 807 C C . LEU B 1 40 ? 1.752 9.196 10.756 1.00 14.62 93 LEU B C 1
ATOM 808 O O . LEU B 1 40 ? 0.601 9.182 10.255 1.00 14.30 93 LEU B O 1
ATOM 813 N N . THR B 1 41 ? 2.440 8.085 10.998 1.00 13.64 94 THR B N 1
ATOM 814 C CA . THR B 1 41 ? 1.892 6.761 10.677 1.00 14.24 94 THR B CA 1
ATOM 815 C C . THR B 1 41 ? 0.754 6.355 11.631 1.00 14.44 94 THR B C 1
ATOM 816 O O . THR B 1 41 ? -0.160 5.615 11.224 1.00 13.73 94 THR B O 1
ATOM 820 N N . ASN B 1 42 ? 0.779 6.872 12.870 1.00 14.27 95 ASN B N 1
ATOM 821 C CA . ASN B 1 42 ? -0.385 6.727 13.758 1.00 14.41 95 ASN B CA 1
ATOM 822 C C . ASN B 1 42 ? -1.617 7.443 13.161 1.00 14.02 95 ASN B C 1
ATOM 823 O O . ASN B 1 42 ? -2.689 6.874 13.149 1.00 14.20 95 ASN B O 1
ATOM 828 N N . ALA B 1 43 ? -1.451 8.686 12.679 1.00 13.60 96 ALA B N 1
ATOM 829 C CA . ALA B 1 43 ? -2.557 9.423 12.056 1.00 13.18 96 ALA B CA 1
ATOM 830 C C . ALA B 1 43 ? -3.051 8.727 10.793 1.00 13.09 96 ALA B C 1
ATOM 831 O O . ALA B 1 43 ? -4.273 8.579 10.575 1.00 13.53 96 ALA B O 1
ATOM 833 N N . ILE B 1 44 ? -2.121 8.273 9.963 1.00 12.04 97 ILE B N 1
ATOM 834 C CA . ILE B 1 44 ? -2.514 7.485 8.809 1.00 12.88 97 ILE B CA 1
ATOM 835 C C . ILE B 1 44 ? -3.321 6.275 9.214 1.00 13.33 97 ILE B C 1
ATOM 836 O O . ILE B 1 44 ? -4.337 5.996 8.569 1.00 12.70 97 ILE B O 1
ATOM 841 N N . ALA B 1 45 ? -2.879 5.577 10.277 1.00 13.72 98 ALA B N 1
ATOM 842 C CA . ALA B 1 45 ? -3.528 4.332 10.750 1.00 14.19 98 ALA B CA 1
ATOM 843 C C . ALA B 1 45 ? -4.976 4.464 11.256 1.00 14.34 98 ALA B C 1
ATOM 844 O O . ALA B 1 45 ? -5.664 3.456 11.352 1.00 14.09 98 ALA B O 1
ATOM 846 N N . VAL B 1 46 ? -5.428 5.675 11.596 1.00 14.58 99 VAL B N 1
ATOM 847 C CA . VAL B 1 46 ? -6.812 5.857 12.084 1.00 15.50 99 VAL B CA 1
ATOM 848 C C . VAL B 1 46 ? -7.700 6.424 10.977 1.00 16.72 99 VAL B C 1
ATOM 849 O O . VAL B 1 46 ? -8.886 6.688 11.173 1.00 16.72 99 VAL B O 1
ATOM 853 N N . CYS B 1 47 ? -7.097 6.605 9.813 1.00 18.6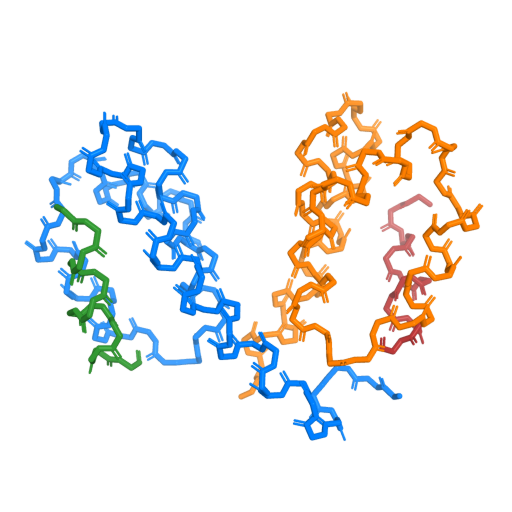5 100 CYS B N 1
ATOM 854 C CA . CYS B 1 47 ? -7.724 7.300 8.713 1.00 21.53 100 CYS B CA 1
ATOM 855 C C . CYS B 1 47 ? -8.207 6.189 7.794 1.00 21.25 100 CYS B C 1
ATOM 856 O O . CYS B 1 47 ? -7.426 5.343 7.383 1.00 21.69 100 CYS B O 1
ATOM 859 N N . GLY B 1 48 ? -9.512 6.145 7.541 1.00 21.33 101 GLY B N 1
ATOM 860 C CA . GLY B 1 48 ? -10.120 5.077 6.737 1.00 21.86 101 GLY B CA 1
ATOM 861 C C . GLY B 1 48 ? -9.708 5.066 5.275 1.00 22.57 101 GLY B C 1
ATOM 862 O O . GLY B 1 48 ? -9.616 4.003 4.671 1.00 23.20 101 GLY B O 1
ATOM 863 N N . GLN B 1 49 ? -9.440 6.247 4.718 1.00 22.55 102 GLN B N 1
ATOM 864 C CA . GLN B 1 49 ? -9.092 6.388 3.304 1.00 23.32 102 GLN B CA 1
ATOM 865 C C . GLN B 1 49 ? -7.964 7.424 3.198 1.00 21.97 102 GLN B C 1
ATOM 866 O O . GLN B 1 49 ? -8.211 8.601 2.885 1.00 22.50 102 GLN B O 1
ATOM 872 N N . PRO B 1 50 ? -6.713 6.996 3.494 1.00 20.85 103 PRO B N 1
ATOM 873 C CA . PRO B 1 50 ? -5.591 7.922 3.588 1.00 20.21 103 PRO B CA 1
ATOM 874 C C . PRO B 1 50 ? -4.906 8.192 2.259 1.00 19.18 103 PRO B C 1
ATOM 875 O O . PRO B 1 50 ? -3.766 8.646 2.243 1.00 19.17 103 PRO B O 1
ATOM 879 N N . GLN B 1 51 ? -5.582 7.917 1.149 1.00 18.17 104 GLN B N 1
ATOM 880 C CA . GLN B 1 51 ? -4.957 8.120 -0.165 1.00 17.70 104 GLN B CA 1
ATOM 881 C C . GLN B 1 51 ? -4.416 9.528 -0.368 1.00 17.09 104 GLN B C 1
ATOM 882 O O . GLN B 1 51 ? -3.247 9.708 -0.711 1.00 16.96 104 GLN B O 1
ATOM 888 N N . GLN B 1 52 ? -5.275 10.529 -0.160 1.00 16.78 105 GLN B N 1
ATOM 889 C CA . GLN B 1 52 ? -4.858 11.930 -0.294 1.00 16.42 105 GLN B CA 1
ATOM 890 C C . GLN B 1 52 ? -3.805 12.357 0.729 1.00 15.97 105 GLN B C 1
ATOM 891 O O . GLN B 1 52 ? -2.823 12.996 0.368 1.00 15.38 105 GLN B O 1
ATOM 897 N N . LEU B 1 53 ? -4.003 11.983 1.990 1.00 15.11 106 LEU B N 1
ATOM 898 C CA . LEU B 1 53 ? -2.990 12.208 3.004 1.00 15.27 106 LEU B CA 1
ATOM 899 C C . LEU B 1 53 ? -1.630 11.659 2.582 1.00 14.36 106 LEU B C 1
ATOM 900 O O . LEU B 1 53 ? -0.634 12.350 2.697 1.00 14.01 106 LEU B O 1
ATOM 905 N N . LEU B 1 54 ? -1.596 10.410 2.111 1.00 14.36 107 LEU B N 1
ATOM 906 C CA . LEU B 1 54 ? -0.362 9.786 1.632 1.00 15.02 107 LEU B CA 1
ATOM 907 C C . LEU B 1 54 ? 0.234 10.543 0.451 1.00 15.37 107 LEU B C 1
ATOM 908 O O . LEU B 1 54 ? 1.451 10.707 0.374 1.00 15.34 107 LEU B O 1
ATOM 913 N N . GLN B 1 55 ? -0.621 11.021 -0.448 1.00 16.21 108 GLN B N 1
ATOM 914 C CA . GLN B 1 55 ? -0.136 11.705 -1.660 1.00 18.84 108 GLN B CA 1
ATOM 915 C C . GLN B 1 55 ? 0.542 13.022 -1.331 1.00 18.97 108 GLN B C 1
ATOM 916 O O . GLN B 1 55 ? 1.605 13.310 -1.853 1.00 19.73 108 GLN B O 1
ATOM 922 N N . VAL B 1 56 ? -0.077 13.799 -0.442 1.00 19.82 109 VAL B N 1
ATOM 923 C CA . VAL B 1 56 ? 0.472 15.076 -0.008 1.00 20.08 109 VAL B CA 1
ATOM 924 C C . VAL B 1 56 ? 1.792 14.826 0.729 1.00 20.98 109 VAL B C 1
ATOM 925 O O . VAL B 1 56 ? 2.755 15.552 0.528 1.00 21.16 109 VAL B O 1
ATOM 929 N N . LEU B 1 57 ? 1.836 13.775 1.549 1.00 21.26 110 LEU B N 1
ATOM 930 C CA . LEU B 1 57 ? 3.049 13.394 2.288 1.00 22.10 110 LEU B CA 1
ATOM 931 C C . LEU B 1 57 ? 4.155 12.993 1.323 1.00 22.94 110 LEU B C 1
ATOM 932 O O . LEU B 1 57 ? 5.311 13.317 1.530 1.00 22.98 110 LEU B O 1
ATOM 937 N N . GLN B 1 58 ? 3.784 12.281 0.265 1.00 24.85 111 GLN B N 1
ATOM 938 C CA . GLN B 1 58 ? 4.732 11.825 -0.752 1.00 27.22 111 GLN B CA 1
ATOM 939 C C . GLN B 1 58 ? 5.229 13.035 -1.547 1.00 28.15 111 GLN B C 1
ATOM 940 O O . GLN B 1 58 ? 6.341 13.030 -2.060 1.00 27.74 111 GLN B O 1
ATOM 946 N N . GLN B 1 59 ? 4.391 14.071 -1.590 1.00 29.38 112 GLN B N 1
ATOM 947 C CA . GLN B 1 59 ? 4.696 15.363 -2.198 1.00 31.17 112 GLN B CA 1
ATOM 948 C C . GLN B 1 59 ? 5.671 16.162 -1.319 1.00 31.42 112 GLN B C 1
ATOM 949 O O . GLN B 1 59 ? 6.717 16.607 -1.798 1.00 32.13 112 GLN B O 1
ATOM 955 N N . THR B 1 60 ? 5.331 16.298 -0.031 1.00 31.68 113 THR B N 1
ATOM 956 C CA . THR B 1 60 ? 5.965 17.262 0.888 1.00 31.39 113 THR B CA 1
ATOM 957 C C . THR B 1 60 ? 7.160 16.771 1.738 1.00 31.05 113 THR B C 1
ATOM 958 O O . THR B 1 60 ? 7.866 17.585 2.340 1.00 31.88 113 THR B O 1
ATOM 962 N N . LEU B 1 61 ? 7.387 15.465 1.812 1.00 29.57 114 LEU B N 1
ATOM 963 C CA . LEU B 1 61 ? 8.486 14.954 2.633 1.00 28.34 114 LEU B CA 1
ATOM 964 C C . LEU B 1 61 ? 9.713 14.707 1.766 1.00 27.93 114 LEU B C 1
ATOM 965 O O . LEU B 1 61 ? 9.569 14.408 0.578 1.00 28.08 114 LEU B O 1
ATOM 970 N N . PRO B 1 62 ? 10.929 14.828 2.346 1.00 27.56 115 PRO B N 1
ATOM 971 C CA . PRO B 1 62 ? 12.075 14.399 1.551 1.00 26.86 115 PRO B CA 1
ATOM 972 C C . PRO B 1 62 ? 11.978 12.894 1.291 1.00 26.87 115 PRO B C 1
ATOM 973 O O . PRO B 1 62 ? 11.485 12.146 2.157 1.00 27.13 115 PRO B O 1
ATOM 977 N N . PRO B 1 63 ? 12.406 12.446 0.095 1.00 26.22 116 PRO B N 1
ATOM 978 C CA . PRO B 1 63 ? 12.212 11.049 -0.263 1.00 25.51 116 PRO B CA 1
ATOM 979 C C . PRO B 1 63 ? 12.697 10.003 0.751 1.00 24.96 116 PRO B C 1
ATOM 980 O O . PRO B 1 63 ? 12.015 8.982 0.899 1.00 24.48 116 PRO B O 1
ATOM 984 N N . PRO B 1 64 ? 13.869 10.214 1.409 1.00 24.39 117 PRO B N 1
ATOM 985 C CA . PRO B 1 64 ? 14.310 9.216 2.398 1.00 23.88 117 PRO B CA 1
ATOM 986 C C . PRO B 1 64 ? 13.369 9.091 3.595 1.00 23.02 117 PRO B C 1
ATOM 987 O O . PRO B 1 64 ? 13.192 7.996 4.125 1.00 23.16 117 PRO B O 1
ATOM 991 N N . VAL B 1 65 ? 12.810 10.215 4.034 1.00 21.80 118 VAL B N 1
ATOM 992 C CA . VAL B 1 65 ? 11.803 10.238 5.099 1.00 21.02 118 VAL B CA 1
ATOM 993 C C . VAL B 1 65 ? 10.533 9.515 4.610 1.00 20.46 118 VAL B C 1
ATOM 994 O O . VAL B 1 65 ? 9.965 8.689 5.326 1.00 19.92 118 VAL B O 1
ATOM 998 N N . PHE B 1 66 ? 10.104 9.782 3.379 1.00 20.29 119 PHE B N 1
ATOM 999 C CA . PHE B 1 66 ? 8.952 9.034 2.859 1.00 20.15 119 PHE B CA 1
ATOM 1000 C C . PHE B 1 66 ? 9.165 7.521 2.814 1.00 19.88 119 PHE B C 1
ATOM 1001 O O . PHE B 1 66 ? 8.272 6.775 3.163 1.00 19.35 119 PHE B O 1
ATOM 1009 N N . GLN B 1 67 ? 10.348 7.068 2.410 1.00 20.78 120 GLN B N 1
ATOM 1010 C CA . GLN B 1 67 ? 10.654 5.628 2.438 1.00 21.39 120 GLN B CA 1
ATOM 1011 C C . GLN B 1 67 ? 10.597 5.074 3.862 1.00 21.00 120 GLN B C 1
ATOM 1012 O O . GLN B 1 67 ? 10.113 3.964 4.092 1.00 20.31 120 GLN B O 1
ATOM 1018 N N . MET B 1 68 ? 11.103 5.857 4.811 1.00 21.23 121 MET B N 1
ATOM 1019 C CA . MET B 1 68 ? 11.016 5.496 6.223 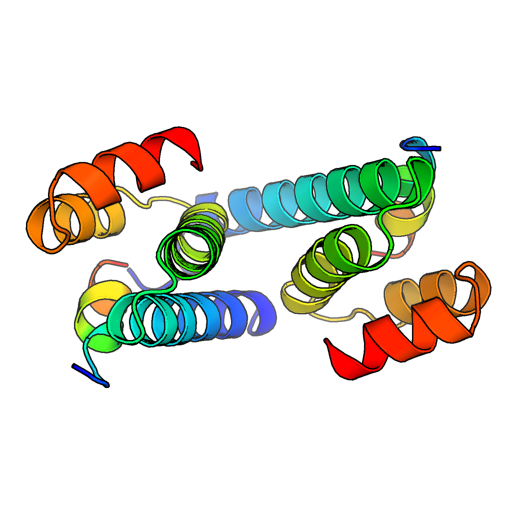1.00 21.81 121 MET B CA 1
ATOM 1020 C C . MET B 1 68 ? 9.549 5.395 6.630 1.00 20.83 121 MET B C 1
ATOM 1021 O O . MET B 1 68 ? 9.156 4.440 7.308 1.00 20.95 121 MET B O 1
ATOM 1026 N N . LEU B 1 69 ? 8.734 6.365 6.203 1.00 20.52 122 LEU B N 1
ATOM 1027 C CA . LEU B 1 69 ? 7.302 6.345 6.502 1.00 20.16 122 LEU B CA 1
ATOM 1028 C C . LEU B 1 69 ? 6.653 5.046 6.044 1.00 20.18 122 LEU B C 1
ATOM 1029 O O . LEU B 1 69 ? 5.934 4.413 6.810 1.00 20.00 122 LEU B O 1
ATOM 1034 N N . LEU B 1 70 ? 6.909 4.666 4.794 1.00 20.66 123 LEU B N 1
ATOM 1035 C CA . LEU B 1 70 ? 6.369 3.439 4.212 1.00 21.54 123 LEU B CA 1
ATOM 1036 C C . LEU B 1 70 ? 6.753 2.164 4.982 1.00 21.99 123 LEU B C 1
ATOM 1037 O O . LEU B 1 70 ? 5.927 1.269 5.147 1.00 21.86 123 LEU B O 1
ATOM 1042 N N . THR B 1 71 ? 7.982 2.088 5.492 1.00 22.47 124 THR B N 1
ATOM 1043 C CA . THR B 1 71 ? 8.355 0.910 6.289 1.00 23.64 124 THR B CA 1
ATOM 1044 C C . THR B 1 71 ? 7.653 0.876 7.642 1.00 24.67 124 THR B C 1
ATOM 1045 O O . THR B 1 71 ? 7.421 -0.202 8.196 1.00 24.44 124 THR B O 1
ATOM 1049 N N . LYS B 1 72 ? 7.294 2.059 8.145 1.00 25.69 125 LYS B N 1
ATOM 1050 C CA . LYS B 1 72 ? 6.595 2.190 9.414 1.00 27.80 125 LYS B CA 1
ATOM 1051 C C . LYS B 1 72 ? 5.079 2.220 9.279 1.00 28.77 125 LYS B C 1
ATOM 1052 O O . LYS B 1 72 ? 4.379 2.424 10.270 1.00 29.91 125 LYS B O 1
ATOM 1058 N N . LEU B 1 73 ? 4.577 1.988 8.067 1.00 29.80 126 LEU B N 1
ATOM 1059 C CA . LEU B 1 73 ? 3.147 2.039 7.785 1.00 30.64 126 LEU B CA 1
ATOM 1060 C C . LEU B 1 73 ? 2.370 1.063 8.668 1.00 31.88 126 LEU B C 1
ATOM 1061 O O . LEU B 1 73 ? 1.449 1.495 9.359 1.00 32.29 126 LEU B O 1
ATOM 1067 N N . GLY C 2 1 ? 2.375 -11.562 29.397 1.00 35.11 12 GLY C N 1
ATOM 1068 C CA . GLY C 2 1 ? 2.283 -12.184 28.038 1.00 34.94 12 GLY C CA 1
ATOM 1069 C C . GLY C 2 1 ? 1.353 -11.405 27.127 1.00 34.67 12 GLY C C 1
ATOM 1070 O O . GLY C 2 1 ? 0.441 -10.730 27.610 1.00 35.36 12 GLY C O 1
ATOM 1071 N N . PRO C 2 2 ? 1.565 -11.502 25.800 1.00 34.18 13 PRO C N 1
ATOM 1072 C CA . PRO C 2 2 ? 0.806 -10.721 24.800 1.00 33.17 13 PRO C CA 1
ATOM 1073 C C . PRO C 2 2 ? -0.728 -10.942 24.742 1.00 32.12 13 PRO C C 1
ATOM 1074 O O . PRO C 2 2 ? -1.435 -10.073 24.211 1.00 32.15 13 PRO C O 1
ATOM 1078 N N . ARG C 2 3 ? -1.238 -12.061 25.275 1.00 30.32 14 ARG C N 1
ATOM 1079 C CA . ARG C 2 3 ? -2.703 -12.290 25.349 1.00 28.49 14 ARG C CA 1
ATOM 1080 C C . ARG C 2 3 ? -3.386 -11.589 26.503 1.00 26.71 14 ARG C C 1
ATOM 1081 O O . ARG C 2 3 ? -4.618 -11.642 26.630 1.00 25.80 14 ARG C O 1
ATOM 1089 N N . LEU C 2 4 ? -2.576 -10.953 27.343 1.00 25.08 15 LEU C N 1
ATOM 1090 C CA . LEU C 2 4 ? -3.043 -9.971 28.327 1.00 23.74 15 LEU C CA 1
ATOM 1091 C C . LEU C 2 4 ? -3.927 -8.957 27.620 1.00 22.87 15 LEU C C 1
ATOM 1092 O O . LEU C 2 4 ? -4.925 -8.480 28.177 1.00 22.82 15 LEU C O 1
ATOM 1097 N N . SER C 2 5 ? -3.582 -8.688 26.357 1.00 21.29 16 SER C N 1
ATOM 1098 C CA . SER C 2 5 ? -4.317 -7.766 25.497 1.00 20.52 16 SER C CA 1
ATOM 1099 C C . SER C 2 5 ? -5.813 -8.058 25.412 1.00 19.34 16 SER C C 1
ATOM 1100 O O . SER C 2 5 ? -6.589 -7.147 25.143 1.00 19.64 16 SER C O 1
ATOM 1103 N N . ARG C 2 6 ? -6.219 -9.317 25.627 1.00 18.66 17 ARG C N 1
ATOM 1104 C CA . ARG C 2 6 ? -7.653 -9.685 25.602 1.00 18.01 17 ARG C CA 1
ATOM 1105 C C . ARG C 2 6 ? -8.412 -9.105 26.790 1.00 17.69 17 ARG C C 1
ATOM 1106 O O . ARG C 2 6 ? -9.608 -8.805 26.702 1.00 17.41 17 ARG C O 1
ATOM 1114 N N . LEU C 2 7 ? -7.715 -8.984 27.906 1.00 17.71 18 LEU C N 1
ATOM 1115 C CA . LEU C 2 7 ? -8.276 -8.355 29.094 1.00 18.28 18 LEU C CA 1
ATOM 1116 C C . LEU C 2 7 ? -8.513 -6.864 28.791 1.00 18.94 18 LEU C C 1
ATOM 1117 O O . LEU C 2 7 ? -9.586 -6.325 29.067 1.00 19.14 18 LEU C O 1
ATOM 1122 N N . LEU C 2 8 ? -7.533 -6.208 28.180 1.00 19.68 19 LEU C N 1
ATOM 1123 C CA . LEU C 2 8 ? -7.682 -4.778 27.893 1.00 20.60 19 LEU C CA 1
ATOM 1124 C C . LEU C 2 8 ? -8.762 -4.519 26.853 1.00 21.63 19 LEU C C 1
ATOM 1125 O O . LEU C 2 8 ? -9.439 -3.504 26.916 1.00 22.13 19 LEU C O 1
ATOM 1130 N N . SER C 2 9 ? -8.930 -5.446 25.909 1.00 22.61 20 SER C N 1
ATOM 1131 C CA . SER C 2 9 ? -10.020 -5.364 24.924 1.00 23.93 20 SER C CA 1
ATOM 1132 C C . SER C 2 9 ? -11.404 -5.501 25.543 1.00 24.37 20 SER C C 1
ATOM 1133 O O . SER C 2 9 ? -12.351 -4.852 25.103 1.00 24.36 20 SER C O 1
ATOM 1136 N N . SER C 2 10 ? -11.519 -6.360 26.553 1.00 25.40 21 SER C N 1
ATOM 1137 C CA . SER C 2 10 ? -12.792 -6.585 27.222 1.00 26.82 21 SER C CA 1
ATOM 1138 C C . SER C 2 10 ? -13.279 -5.368 28.004 1.00 27.48 21 SER C C 1
ATOM 1139 O O . SER C 2 10 ? -14.472 -5.226 28.261 1.00 27.74 21 SER C O 1
ATOM 1142 N N . ALA C 2 11 ? -12.356 -4.493 28.387 1.00 29.15 22 ALA C N 1
ATOM 1143 C CA . ALA C 2 11 ? -12.708 -3.260 29.088 1.00 30.66 22 ALA C CA 1
ATOM 1144 C C . ALA C 2 11 ? -13.503 -2.292 28.211 1.00 32.02 22 ALA C C 1
ATOM 1145 O O . ALA C 2 11 ? -14.326 -1.518 28.715 1.00 33.30 22 ALA C O 1
ATOM 1147 N N . GLY C 2 12 ? -13.279 -2.334 26.896 1.00 33.08 23 GLY C N 1
ATOM 1148 C CA . GLY C 2 12 ? -14.006 -1.462 25.961 1.00 33.60 23 GLY C CA 1
ATOM 1149 C C . GLY C 2 12 ? -13.674 0.016 26.117 1.00 33.83 23 GLY C C 1
ATOM 1150 O O . GLY C 2 12 ? -12.631 0.367 26.673 1.00 34.22 23 GLY C O 1
ATOM 1151 N N . GLY D 2 1 ? 4.917 26.116 8.255 1.00 41.18 12 GLY D N 1
ATOM 1152 C CA . GLY D 2 1 ? 5.643 25.337 9.316 1.00 41.16 12 GLY D CA 1
ATOM 1153 C C . GLY D 2 1 ? 4.720 24.818 10.407 1.00 41.00 12 GLY D C 1
ATOM 1154 O O . GLY D 2 1 ? 4.306 23.657 10.373 1.00 41.40 12 GLY D O 1
ATOM 1155 N N . PRO D 2 2 ? 4.369 25.680 11.381 1.00 40.73 13 PRO D N 1
ATOM 1156 C CA . PRO D 2 2 ? 3.497 25.231 12.482 1.00 39.71 13 PRO D CA 1
ATOM 1157 C C . PRO D 2 2 ? 2.079 24.852 12.024 1.00 38.35 13 PRO D C 1
ATOM 1158 O O . PRO D 2 2 ? 1.493 23.911 12.567 1.00 38.59 13 PRO D O 1
ATOM 1162 N N . ARG D 2 3 ? 1.540 25.560 11.032 1.00 36.41 14 ARG D N 1
ATOM 1163 C CA . ARG D 2 3 ? 0.219 25.233 10.493 1.00 33.95 14 ARG D CA 1
ATOM 1164 C C . ARG D 2 3 ? 0.270 24.280 9.298 1.00 32.66 14 ARG D C 1
ATOM 1165 O O . ARG D 2 3 ? -0.676 24.222 8.514 1.00 32.11 14 ARG D O 1
ATOM 1173 N N . LEU D 2 4 ? 1.367 23.536 9.154 1.00 31.15 15 LEU D N 1
ATOM 1174 C CA . LEU D 2 4 ? 1.489 22.523 8.090 1.00 29.25 15 LEU D CA 1
ATOM 1175 C C . LEU D 2 4 ? 0.366 21.502 8.223 1.00 28.02 15 LEU D C 1
ATOM 1176 O O . LEU D 2 4 ? -0.225 21.043 7.230 1.00 27.26 15 LEU D O 1
ATOM 1181 N N . SER D 2 5 ? 0.033 21.214 9.479 1.00 26.41 16 SER D N 1
ATOM 1182 C CA . SER D 2 5 ? -1.059 20.329 9.845 1.00 25.16 16 SER D CA 1
ATOM 1183 C C . SER D 2 5 ? -2.376 20.650 9.145 1.00 23.59 16 SER D C 1
ATOM 1184 O O . SER D 2 5 ? -3.210 19.762 8.956 1.00 23.73 16 SER D O 1
ATOM 1187 N N . ARG D 2 6 ? -2.580 21.922 8.798 1.00 21.94 17 ARG D N 1
ATOM 1188 C CA . ARG D 2 6 ? -3.818 22.357 8.145 1.00 20.35 17 ARG D CA 1
ATOM 1189 C C . ARG D 2 6 ? -3.899 21.776 6.750 1.00 19.57 17 ARG D C 1
ATOM 1190 O O . ARG D 2 6 ? -4.965 21.368 6.281 1.00 18.86 17 ARG D O 1
ATOM 1198 N N . LEU D 2 7 ? -2.746 21.741 6.099 1.00 18.97 18 LEU D N 1
ATOM 1199 C CA . LEU D 2 7 ? -2.614 21.114 4.803 1.00 19.17 18 LEU D CA 1
ATOM 1200 C C . LEU D 2 7 ? -2.920 19.620 4.947 1.00 19.08 18 LEU D C 1
ATOM 1201 O O . LEU D 2 7 ? -3.786 19.089 4.238 1.00 18.14 18 LEU D O 1
ATOM 1206 N N . LEU D 2 8 ? -2.221 18.949 5.861 1.00 18.94 19 LEU D N 1
ATOM 1207 C CA . LEU D 2 8 ? -2.426 17.497 6.051 1.00 20.22 19 LEU D CA 1
ATOM 1208 C C . LEU D 2 8 ? -3.860 17.113 6.440 1.00 20.68 19 LEU D C 1
ATOM 1209 O O . LEU D 2 8 ? -4.397 16.145 5.915 1.00 21.35 19 LEU D O 1
ATOM 1214 N N . SER D 2 9 ? -4.489 17.880 7.328 1.00 21.63 20 SER D N 1
ATOM 1215 C CA . SER D 2 9 ? -5.913 17.675 7.681 1.00 22.50 20 SER D CA 1
ATOM 1216 C C . SER D 2 9 ? -6.916 17.938 6.575 1.00 23.20 20 SER D C 1
ATOM 1217 O O . SER D 2 9 ? -7.985 17.312 6.544 1.00 23.41 20 SER D O 1
ATOM 1220 N N . SER D 2 10 ? -6.611 18.871 5.674 1.00 24.27 21 SER D N 1
ATOM 1221 C CA . SER D 2 10 ? -7.514 19.132 4.553 1.00 25.25 21 SER D CA 1
ATOM 1222 C C . SER D 2 10 ? -7.588 17.919 3.616 1.00 25.97 21 SER D C 1
ATOM 1223 O O . SER D 2 10 ? -8.604 17.691 2.948 1.00 25.90 21 SER D O 1
ATOM 1226 N N . ALA D 2 11 ? -6.532 17.111 3.597 1.00 27.05 22 ALA D N 1
ATOM 1227 C CA . ALA D 2 11 ? -6.541 15.903 2.773 1.00 28.50 22 ALA D CA 1
ATOM 1228 C C . ALA D 2 11 ? -7.740 14.964 3.037 1.00 29.34 22 ALA D C 1
ATOM 1229 O O . ALA D 2 11 ? -8.088 14.156 2.191 1.00 29.80 22 ALA D O 1
ATOM 1231 N N . GLY D 2 12 ? -8.367 15.061 4.206 1.00 30.64 23 GLY D N 1
ATOM 1232 C CA . GLY D 2 12 ? -9.497 14.183 4.540 1.00 30.94 23 GLY D CA 1
ATOM 1233 C C . GLY D 2 12 ? -9.119 12.830 5.117 1.00 31.55 23 GLY D C 1
ATOM 1234 O O . GLY D 2 12 ? -7.975 12.381 4.994 1.00 32.02 23 GLY D O 1
#

Secondary structure (DSSP, 8-state):
--TTSSHHHHHHHHHHHHHHHHHHHHHHHHT-HHHHHHHHHHHHHT-S--HHHHHHHHHHS-HHHHHHHHHH-/-HHHHHHHHHHHHHHHHHHHTT-HHHHHHHHHHHHHT-S--HHHHHHHHHHS-HHHHHHHHHT-/-GGGHHHHHHH-/-TTHHHHHHHT-

Organism: Rattus norvegicus (NCBI:txid10116)

InterPro domains:
  IPR002056 Protein import receptor MAS20 [PF02064] (8-136)
  IPR002056 Protein import receptor MAS20 [PIRSF037707] (5-140)
  IPR002056 Protein import receptor MAS20 [PR00351] (19-40)
  IPR002056 Protein import receptor MAS20 [PR00351] (58-80)
  IPR002056 Protein import receptor MAS20 [PR00351] (95-115)
  IPR002056 Protein import receptor MAS20 [PTHR12430] (1-138)
  IPR002056 Protein import receptor MAS20 [TIGR00985] (1-127)
  IPR022422 Protein import receptor MAS20, metazoan [PR01989] (3-20)
  IPR022422 Protein import receptor MAS20, metazoan [PR01989] (32-48)
  IPR022422 Protein import receptor MAS20, metazoan [PR01989] (58-71)
  IPR022422 Protein import receptor MAS20, metazoan [PR01989] (73-87)
  IPR022422 Protein import receptor MAS20, metazoan [PR01989] (92-101)
  IPR022422 Protein import receptor MAS20, metazoan [PR01989] (103-115)
  IPR022422 Protein import receptor MAS20, metazoan [PR01989] (119-136)
  IPR023392 Mitochondrial outer membrane translocase complex, Tom20 domain superfamily [G3DSA:1.20.960.10] (51-145)
  IPR023392 Mitochondrial outer membrane translocase complex, Tom20 domain superfamily [SSF47157] (52-144)

B-factor: mean 24.66, std 7.79, range [10.37, 70.14]

Solvent-accessible surface area: 9152 Å² total; per-residue (Å²): 84,105,20,44,82,36,153,90,12,54,98,13,22,126,115,3,30,86,87,12,0,81,70,0,2,64,30,23,53,122,47,61,103,90,64,0,0,36,29,0,10,22,0,11,34,14,21,65,155,33,128,98,0,46,104,33,0,100,136,62,15,60,105,94,5,25,104,59,0,74,112,58,118,115,109,22,18,70,105,4,7,94,99,11,0,88,65,0,23,76,30,24,95,140,38,59,108,104,58,0,0,34,28,0,8,20,0,11,32,0,8,16,104,33,120,101,0,44,91,36,0,95,137,69,15,77,101,96,11,24,110,68,0,72,119,70,115,63,68,174,76,10,172,77,0,42,90,16,53,82,100,159,60,18,176,81,1,36,90,14,19

Radius of gyration: 15.85 Å; Cα contacts (8 Å, |Δi|>4): 208; chains: 4; bounding box: 33×38×42 Å

GO terms:
  GO:0030943 mitochondrion targeting sequence binding (F, IDA)
  GO:0014850 response to muscle activity (P, IEP)
  GO:1905242 response to 3,3',5-triiodo-L-thyronine (P, IEP)
  GO:0005515 protein binding (F, IPI)
  GO:0005741 mitochondrial outer membrane (C, IDA)
  GO:0030150 protein import into mitochondrial matrix (P, IMP)

CATH classification: 1.20.960.10